Protein 2BOP (pdb70)

Sequence (85 aa):
SCFALISGTANQVKCYRFRVKKNHRHRYENCTTTWFTVADNGAERQGQAQILITFGSPSQRQDFLKHVPLPPGMNISGFTASLDF

Nearest PDB structures (foldseek):
  2bop-assembly1_A-2  TM=1.012E+00  e=1.474E-18  Deltapapillomavirus 4
  6bus-assembly1_2  TM=9.644E-01  e=1.649E-15  Deltapapillomavirus 4
  1dbd-assembly1_B  TM=8.339E-01  e=3.350E-13  Deltapapillomavirus 4
  2aye-assembly1_B  TM=9.364E-01  e=3.466E-08  Human papillomavirus type 6a
  3mi7-assembly1_X-2  TM=9.080E-01  e=7.133E-08  Human papillomavirus 16

Structure (mmCIF, N/CA/C/O backbone):
data_2BOP
#
_entry.id   2BOP
#
_cell.length_a   64.600
_cell.length_b   64.600
_cell.length_c   64.600
_cell.angle_alpha   61.80
_cell.angle_beta   61.80
_cell.angle_gamma   61.80
#
_symmetry.space_grou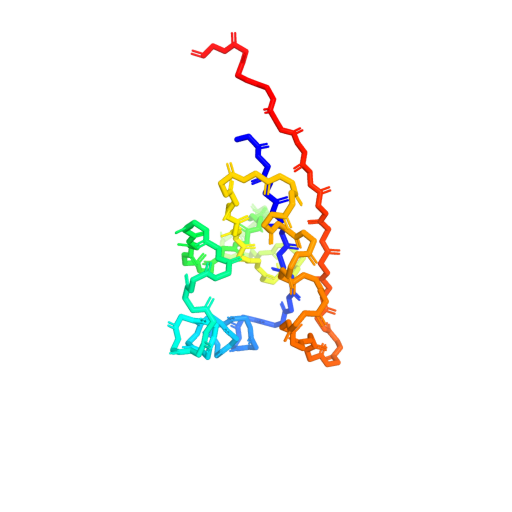p_name_H-M   'R 3 2'
#
loop_
_entity.id
_entity.type
_entity.pdbx_description
1 polymer "DNA (5'-D(*CP*CP*GP*AP*CP*CP*GP*AP*CP*GP*TP*CP*GP*GP*TP*CP*G )-3')"
2 polymer 'PROTEIN (E2)'
3 non-polymer 'YTTERBIUM (III) ION'
4 water water
#
loop_
_atom_site.group_PDB
_atom_site.id
_atom_site.type_symbol
_atom_site.label_atom_id
_atom_site.label_alt_id
_atom_site.label_comp_id
_atom_site.label_asym_id
_atom_site.label_entity_id
_atom_site.label_seq_id
_atom_site.pdbx_PDB_ins_code
_atom_site.Cartn_x
_atom_site.Cartn_y
_atom_site.Cartn_z
_atom_site.occupancy
_atom_site.B_iso_or_equiv
_atom_site.auth_seq_id
_atom_site.auth_comp_id
_atom_site.auth_asym_id
_atom_site.auth_atom_id
_atom_site.pdbx_PDB_model_num
ATOM 345 N N . SER B 2 1 ? 103.777 74.304 20.170 1.00 21.58 326 SER A N 1
ATOM 346 C CA . SER B 2 1 ? 102.613 74.991 20.586 1.00 18.59 326 SER A CA 1
ATOM 347 C C . SER B 2 1 ? 101.631 74.211 21.431 1.00 17.75 326 SER A C 1
ATOM 348 O O . SER B 2 1 ? 101.653 74.549 22.634 1.00 18.51 326 SER A O 1
ATOM 351 N N . CYS B 2 2 ? 100.778 73.378 20.953 1.00 16.74 327 CYS A N 1
ATOM 352 C CA . CYS B 2 2 ? 99.773 72.639 21.771 1.00 14.30 327 CYS A CA 1
ATOM 353 C C . CYS B 2 2 ? 100.306 71.215 22.046 1.00 12.49 327 CYS A C 1
ATOM 354 O O . CYS B 2 2 ? 100.684 70.528 21.068 1.00 12.79 327 CYS A O 1
ATOM 357 N N . PHE B 2 3 ? 100.398 70.824 23.304 1.00 11.37 328 PHE A N 1
ATOM 358 C CA . PHE B 2 3 ? 101.021 69.522 23.600 1.00 10.68 328 PHE A CA 1
ATOM 359 C C . PHE B 2 3 ? 100.350 68.881 24.862 1.00 11.08 328 PHE A C 1
ATOM 360 O O . PHE B 2 3 ? 99.612 69.540 25.594 1.00 10.79 328 PHE A O 1
ATOM 368 N N . ALA B 2 4 ? 100.684 67.639 25.044 1.00 10.78 329 ALA A N 1
ATOM 369 C CA . ALA B 2 4 ? 100.264 66.959 26.317 1.00 10.59 329 ALA A CA 1
ATOM 370 C C . ALA B 2 4 ? 101.422 66.114 26.834 1.00 10.94 329 ALA A C 1
ATOM 371 O O . ALA B 2 4 ? 102.359 65.713 26.094 1.00 11.57 329 ALA A O 1
ATOM 373 N N . LEU B 2 5 ? 101.437 65.956 28.110 1.00 11.58 330 LEU A N 1
ATOM 374 C CA . LEU B 2 5 ? 102.400 65.077 28.843 1.00 10.82 330 LEU A CA 1
ATOM 375 C C . LEU B 2 5 ? 101.606 63.892 29.385 1.00 10.98 330 LEU A C 1
ATOM 376 O O . LEU B 2 5 ? 100.558 64.140 30.021 1.00 11.02 330 LEU A O 1
ATOM 381 N N . ILE B 2 6 ? 102.060 62.705 29.014 1.00 11.01 331 ILE A N 1
ATOM 382 C CA . ILE B 2 6 ? 101.330 61.477 29.489 1.00 11.99 331 ILE A CA 1
ATOM 383 C C . ILE B 2 6 ? 102.300 60.769 30.456 1.00 12.33 331 ILE A C 1
ATOM 384 O O . ILE B 2 6 ? 103.484 60.624 30.038 1.00 12.48 331 ILE A O 1
ATOM 389 N N . SER B 2 7 ? 101.822 60.343 31.596 1.00 11.41 332 SER A N 1
ATOM 390 C CA . SER B 2 7 ? 102.782 59.704 32.560 1.00 12.00 332 SER A CA 1
ATOM 391 C C . SER B 2 7 ? 102.319 58.363 33.033 1.00 11.70 332 SER A C 1
ATOM 392 O O . SER B 2 7 ? 101.089 58.111 32.999 1.00 12.36 332 SER A O 1
ATOM 395 N N . GLY B 2 8 ? 103.191 57.490 33.432 1.00 11.39 333 GLY A N 1
ATOM 396 C CA . GLY B 2 8 ? 102.779 56.141 33.952 1.00 10.66 333 GLY A CA 1
ATOM 397 C C . GLY B 2 8 ? 104.072 55.498 34.349 1.00 9.95 333 GLY A C 1
ATOM 398 O O . GLY B 2 8 ? 105.108 56.189 34.428 1.00 10.60 333 GLY A O 1
ATOM 399 N N . THR B 2 9 ? 104.034 54.169 34.407 1.00 10.52 334 THR A N 1
ATOM 400 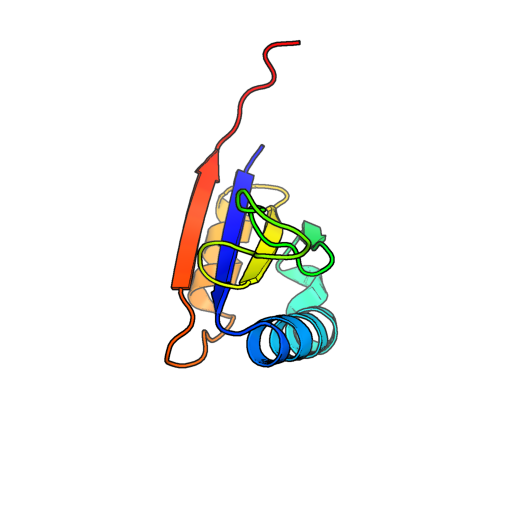C CA . THR B 2 9 ? 105.300 53.406 34.575 1.00 10.56 334 THR A CA 1
ATOM 401 C C . THR B 2 9 ? 106.067 53.482 33.274 1.00 10.69 334 THR A C 1
ATOM 402 O O . THR B 2 9 ? 105.464 53.781 32.224 1.00 10.54 334 THR A O 1
ATOM 406 N N . ALA B 2 10 ? 107.383 53.244 33.283 1.00 10.10 335 ALA A N 1
ATOM 407 C CA . ALA B 2 10 ? 108.133 53.263 32.005 1.00 9.97 335 ALA A CA 1
ATOM 408 C C . ALA B 2 10 ? 107.507 52.205 31.037 1.00 8.39 335 ALA A C 1
ATOM 409 O O . ALA B 2 10 ? 107.389 52.555 29.863 1.00 10.00 335 ALA A O 1
ATOM 411 N N . ASN B 2 11 ? 107.240 51.010 31.464 1.00 9.91 336 ASN A N 1
ATOM 412 C CA . ASN B 2 11 ? 106.763 49.952 30.506 1.00 10.14 336 ASN A CA 1
ATOM 413 C C . ASN B 2 11 ? 105.395 50.345 29.950 1.00 10.03 336 ASN A C 1
ATOM 414 O O . ASN B 2 11 ? 105.067 50.150 28.781 1.00 10.20 336 ASN A O 1
ATOM 419 N N . GLN B 2 12 ? 104.567 50.858 30.817 1.00 10.74 337 GLN A N 1
ATOM 420 C CA . GLN B 2 12 ? 103.203 51.331 30.553 1.00 12.00 337 GLN A CA 1
ATOM 421 C C . GLN B 2 12 ? 103.208 52.389 29.457 1.00 11.21 337 GLN A C 1
ATOM 422 O O . GLN B 2 12 ? 102.462 52.214 28.503 1.00 9.84 337 GLN A O 1
ATOM 428 N N . VAL B 2 13 ? 104.056 53.371 29.668 1.00 10.77 338 VAL A N 1
ATOM 429 C CA . VAL B 2 13 ? 104.135 54.470 28.668 1.00 11.71 338 VAL A CA 1
ATOM 430 C C . VAL B 2 13 ? 104.741 54.076 27.347 1.00 9.72 338 VAL A C 1
ATOM 431 O O . VAL B 2 13 ? 104.182 54.419 26.305 1.00 9.21 338 VAL A O 1
ATOM 435 N N . LYS B 2 14 ? 105.710 53.166 27.349 1.00 9.15 339 LYS A N 1
ATOM 436 C CA . LYS B 2 14 ? 106.253 52.618 26.109 1.00 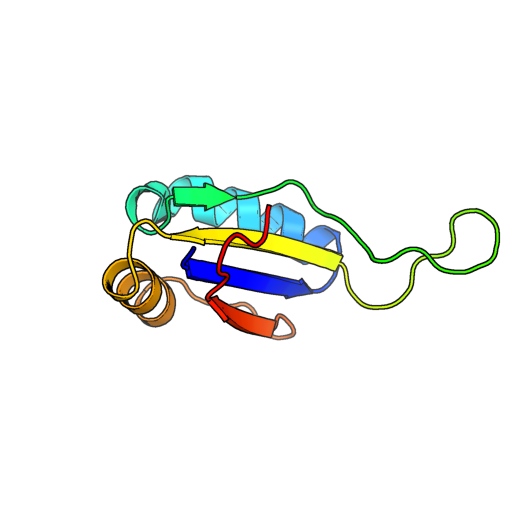10.01 339 LYS A CA 1
ATOM 437 C C . LYS B 2 14 ? 105.184 51.880 25.303 1.00 10.00 339 LYS A C 1
ATOM 438 O O . LYS B 2 14 ? 105.049 52.032 24.024 1.00 9.84 339 LYS A O 1
ATOM 444 N N . CYS B 2 15 ? 104.470 51.002 25.964 1.00 9.88 340 CYS A N 1
ATOM 445 C CA . CYS B 2 15 ? 103.415 50.136 25.264 1.00 10.45 340 CYS A CA 1
ATOM 446 C C . CYS B 2 15 ? 102.281 51.016 24.799 1.00 9.86 340 CYS A C 1
ATOM 447 O O . CYS B 2 15 ? 101.699 50.736 23.767 1.00 11.25 340 CYS A O 1
ATOM 450 N N . TYR B 2 16 ? 101.931 52.016 25.541 1.00 9.68 341 TYR A N 1
ATOM 451 C CA . TYR B 2 16 ? 100.954 53.047 25.147 1.00 10.20 341 TYR A CA 1
ATOM 452 C C . TYR B 2 16 ? 101.378 53.771 23.889 1.00 9.96 341 TYR A C 1
ATOM 453 O O . TYR B 2 16 ? 100.544 53.911 22.970 1.00 9.94 341 TYR A O 1
ATOM 462 N N . ARG B 2 17 ? 102.640 54.190 23.836 1.00 9.77 342 ARG A N 1
ATOM 463 C CA . ARG B 2 17 ? 103.146 54.796 22.528 1.00 9.43 342 ARG A CA 1
ATOM 464 C C . ARG B 2 17 ? 102.963 53.851 21.330 1.00 10.32 342 ARG A C 1
ATOM 465 O O . ARG B 2 17 ? 102.506 54.265 20.272 1.00 9.61 342 ARG A O 1
ATOM 473 N N . PHE B 2 18 ? 103.309 52.583 21.490 1.00 10.54 343 PHE A N 1
ATOM 474 C CA . PHE B 2 18 ? 103.161 51.532 20.456 1.00 10.29 343 PHE A CA 1
ATOM 475 C C . PHE B 2 18 ? 101.718 51.560 19.900 1.00 11.47 343 PHE A C 1
ATOM 476 O O . PHE B 2 18 ? 101.558 51.575 18.669 1.00 12.36 343 PHE A O 1
ATOM 484 N N . ARG B 2 19 ? 100.771 51.419 20.785 1.00 11.49 344 ARG A N 1
ATOM 485 C CA . ARG B 2 19 ? 99.338 51.389 20.285 1.00 12.62 344 ARG A CA 1
ATOM 486 C C . ARG B 2 19 ? 98.812 52.664 19.717 1.00 12.80 344 ARG A C 1
ATOM 487 O O . ARG B 2 19 ? 97.975 52.651 18.788 1.00 12.64 344 ARG A O 1
ATOM 495 N N . VAL B 2 20 ? 99.168 53.828 20.243 1.00 12.16 345 VAL A N 1
ATOM 496 C CA . VAL B 2 20 ? 98.795 55.163 19.758 1.00 12.83 345 VAL A CA 1
ATOM 497 C C . VAL B 2 20 ? 99.336 55.382 18.390 1.00 12.67 345 VAL A C 1
ATOM 498 O O . VAL B 2 20 ? 98.614 55.840 17.488 1.00 12.73 345 VAL A O 1
ATOM 502 N N . LYS B 2 21 ? 100.575 54.978 18.133 1.00 12.42 346 LYS A N 1
ATOM 503 C CA . LYS B 2 21 ? 101.243 55.119 16.855 1.00 12.21 346 LYS A CA 1
ATOM 504 C C . LYS B 2 21 ? 100.524 54.157 15.847 1.00 13.84 346 LYS A C 1
ATOM 505 O O . LYS B 2 21 ? 100.377 54.535 14.703 1.00 13.88 346 LYS A O 1
ATOM 511 N N . LYS B 2 22 ? 100.146 53.017 16.312 1.00 13.31 347 LYS A N 1
ATOM 512 C CA . LYS B 2 22 ? 99.545 51.955 15.486 1.00 15.81 347 LYS A CA 1
ATOM 513 C C . LYS B 2 22 ? 98.108 52.286 15.124 1.00 16.07 347 LYS A C 1
ATOM 514 O O . LYS B 2 22 ? 97.782 52.232 13.893 1.00 17.79 347 LYS A O 1
ATOM 520 N N . ASN B 2 23 ? 97.326 52.766 16.048 1.00 15.68 348 ASN A N 1
ATOM 521 C CA . ASN B 2 23 ? 95.880 52.887 15.839 1.00 16.19 348 ASN A CA 1
ATOM 522 C C . ASN B 2 23 ? 95.360 54.285 15.669 1.00 16.34 348 ASN A C 1
ATOM 523 O O . ASN B 2 23 ? 94.085 54.419 15.449 1.00 15.96 348 ASN A O 1
ATOM 528 N N . HIS B 2 24 ? 96.078 55.273 16.200 1.00 14.06 349 HIS A N 1
ATOM 529 C CA . HIS B 2 24 ? 95.540 56.641 16.310 1.00 14.06 349 HIS A CA 1
ATOM 530 C C . HIS B 2 24 ? 96.529 57.627 15.744 1.00 14.03 349 HIS A C 1
ATOM 531 O O . HIS B 2 24 ? 96.555 58.788 16.146 1.00 13.37 349 HIS A O 1
ATOM 538 N N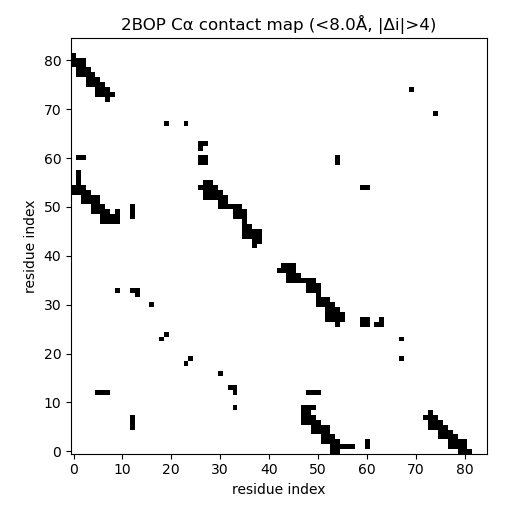 . ARG B 2 25 ? 97.214 57.205 14.660 1.00 13.04 350 ARG A N 1
ATOM 539 C CA . ARG B 2 25 ? 98.301 58.119 14.148 1.00 14.75 350 ARG A CA 1
ATOM 540 C C . ARG B 2 25 ? 97.801 59.457 13.688 1.00 14.78 350 ARG A C 1
ATOM 541 O O . ARG B 2 25 ? 98.559 60.452 13.718 1.00 15.44 350 ARG A O 1
ATOM 549 N N . HIS B 2 26 ? 96.572 59.497 13.171 1.00 15.05 351 HIS A N 1
ATOM 550 C CA . HIS B 2 26 ? 96.019 60.759 12.605 1.00 16.89 351 HIS A CA 1
ATOM 551 C C . HIS B 2 26 ? 95.549 61.698 13.698 1.00 15.99 351 HIS A C 1
ATOM 552 O O . HIS B 2 26 ? 95.236 62.840 13.396 1.00 17.84 351 HIS A O 1
ATOM 559 N N . ARG B 2 27 ? 95.501 61.256 14.935 1.00 14.78 352 ARG A N 1
ATOM 560 C CA . ARG B 2 27 ? 95.016 62.050 16.047 1.00 14.27 352 ARG A CA 1
ATOM 561 C C . ARG B 2 27 ? 96.103 62.883 16.745 1.00 13.85 352 ARG A C 1
ATOM 562 O O . ARG B 2 27 ? 95.761 63.504 17.734 1.00 14.13 352 ARG A O 1
ATOM 570 N N . TYR B 2 28 ? 97.356 62.846 16.296 1.00 13.09 353 TYR A N 1
ATOM 571 C CA . TYR B 2 28 ? 98.431 63.600 16.954 1.00 11.65 353 TYR A CA 1
ATOM 572 C C . TYR B 2 28 ? 99.487 63.973 15.945 1.00 11.68 353 TYR A C 1
ATOM 573 O O . TYR B 2 28 ? 99.449 63.350 14.848 1.00 11.84 353 TYR A O 1
ATOM 582 N N . GLU B 2 29 ? 100.322 64.942 16.312 1.00 11.40 354 GLU A N 1
ATOM 583 C CA . GLU B 2 29 ? 101.399 65.362 15.410 1.00 10.63 354 GLU A CA 1
ATOM 584 C C . GLU B 2 29 ? 102.586 64.464 15.592 1.00 10.48 354 GLU A C 1
ATOM 585 O O . GL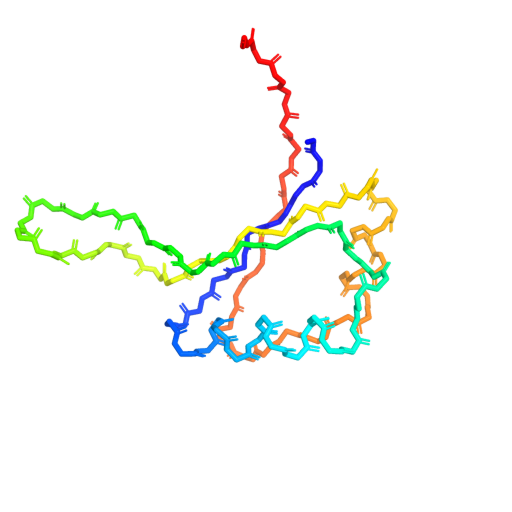U B 2 29 ? 102.917 63.720 14.639 1.00 11.26 354 GLU A O 1
ATOM 591 N N . ASN B 2 30 ? 103.305 64.537 16.671 1.00 10.45 355 ASN A N 1
ATOM 592 C CA . ASN B 2 30 ? 104.472 63.728 16.950 1.00 10.31 355 ASN A CA 1
ATOM 593 C C . ASN B 2 30 ? 104.412 63.224 18.400 1.00 10.50 355 ASN A C 1
ATOM 594 O O . ASN B 2 30 ? 103.698 63.840 19.241 1.00 10.69 355 ASN A O 1
ATOM 599 N N . CYS B 2 31 ? 105.315 62.309 18.689 1.00 10.10 356 CYS A N 1
ATOM 600 C CA . CYS B 2 31 ? 105.383 61.721 20.052 1.00 11.67 356 CYS A CA 1
ATOM 601 C C . CYS B 2 31 ? 106.869 61.476 20.282 1.00 10.61 356 CYS A C 1
ATOM 602 O O . CYS B 2 31 ? 107.647 61.286 19.319 1.00 9.63 356 CYS A O 1
ATOM 605 N N . THR B 2 32 ? 107.226 61.427 21.579 1.00 10.51 357 THR A N 1
ATOM 606 C CA . THR B 2 32 ? 108.627 61.213 21.985 1.00 8.65 357 THR A CA 1
ATOM 607 C C . THR B 2 32 ? 108.910 59.845 22.511 1.00 8.56 357 THR A C 1
ATOM 608 O O . THR B 2 32 ? 107.935 59.106 22.842 1.00 8.57 357 THR A O 1
ATOM 612 N N . THR B 2 33 ? 110.139 59.529 22.613 1.00 6.95 358 THR A N 1
ATOM 613 C CA . THR B 2 33 ? 110.628 58.402 23.463 1.00 7.98 358 THR A CA 1
ATOM 614 C C . THR B 2 33 ? 110.263 58.717 24.924 1.00 6.90 358 THR A C 1
ATOM 615 O O . THR B 2 33 ? 109.928 59.832 25.301 1.00 7.27 358 THR A O 1
ATOM 619 N N . THR B 2 34 ? 110.521 57.738 25.764 1.00 7.67 359 THR A N 1
ATOM 620 C CA . THR B 2 34 ? 110.172 57.839 27.202 1.00 7.57 359 THR A CA 1
ATOM 621 C C . THR B 2 34 ? 111.307 58.526 27.930 1.00 8.94 359 THR A C 1
ATOM 622 O O . THR B 2 34 ? 112.497 58.159 27.809 1.00 9.88 359 THR A O 1
ATOM 626 N N . TRP B 2 35 ? 110.938 59.513 28.777 1.00 9.46 360 TRP A N 1
ATOM 627 C CA . TRP B 2 35 ? 111.930 60.251 29.557 1.00 9.08 360 TRP A CA 1
ATOM 628 C C . TRP B 2 35 ? 111.566 60.407 31.005 1.00 8.25 360 TRP A C 1
ATOM 629 O O . TRP B 2 35 ? 110.377 60.121 31.351 1.00 8.89 360 TRP A O 1
ATOM 640 N N . PHE B 2 36 ? 112.507 60.785 31.811 1.00 7.35 361 PHE A N 1
ATOM 641 C CA . PHE B 2 36 ? 112.255 61.032 33.281 1.00 8.57 361 PHE A CA 1
ATOM 642 C C . PHE B 2 36 ? 112.994 62.359 33.643 1.00 9.07 361 PHE A C 1
ATOM 643 O O . PHE B 2 36 ? 113.976 62.680 32.960 1.00 9.34 361 PHE A O 1
ATOM 651 N N . THR B 2 37 ? 112.554 62.897 34.739 1.00 9.64 362 THR A N 1
ATOM 652 C CA . THR B 2 37 ? 113.326 64.027 35.379 1.00 9.78 362 THR A CA 1
ATOM 653 C C . THR B 2 37 ? 114.399 63.324 36.188 1.00 9.72 362 THR A C 1
ATOM 654 O O . THR B 2 37 ? 114.137 62.294 36.838 1.00 10.56 362 THR A O 1
ATOM 658 N N . VAL B 2 38 ? 115.666 63.719 36.098 1.00 9.35 363 VAL A N 1
ATOM 659 C CA . VAL B 2 38 ? 116.734 63.031 36.838 1.00 10.03 363 VAL A CA 1
ATOM 660 C C . VAL B 2 38 ? 116.773 63.540 38.302 1.00 10.73 363 VAL A C 1
ATOM 661 O O . VAL B 2 38 ? 116.380 64.665 38.547 1.00 10.24 363 VAL A O 1
ATOM 665 N N . ALA B 2 39 ? 117.362 62.688 39.167 1.00 11.47 364 ALA A N 1
ATOM 666 C CA . ALA B 2 39 ? 117.536 63.128 40.594 1.00 12.25 364 ALA A CA 1
ATOM 667 C C . ALA B 2 39 ? 119.033 63.334 40.803 1.00 12.79 364 ALA A C 1
ATOM 668 O O . ALA B 2 39 ? 119.805 63.542 39.848 1.00 14.58 364 ALA A O 1
ATOM 670 N N . ASP B 2 40 ? 119.449 63.263 42.054 1.00 12.68 365 ASP A N 1
ATOM 671 C CA . ASP B 2 40 ? 120.769 63.786 42.463 1.00 14.83 365 ASP A CA 1
ATOM 672 C C . ASP B 2 40 ? 121.891 62.854 42.534 1.00 15.43 365 ASP A C 1
ATOM 673 O O . ASP B 2 40 ? 123.088 63.384 42.422 1.00 18.92 365 ASP A O 1
ATOM 678 N N . ASN B 2 41 ? 121.698 61.561 42.575 1.00 15.34 366 ASN A N 1
ATOM 679 C CA . ASN B 2 41 ? 122.700 60.555 42.713 1.00 15.28 366 ASN A CA 1
ATOM 680 C C . ASN B 2 41 ? 122.639 59.540 41.594 1.00 15.62 366 ASN A C 1
ATOM 681 O O . ASN B 2 41 ? 121.501 59.171 41.189 1.00 16.74 366 ASN A O 1
ATOM 686 N N . GLY B 2 42 ? 123.796 59.199 41.097 1.00 15.35 367 GLY A N 1
ATOM 687 C CA . GLY B 2 42 ? 123.948 58.206 40.016 1.00 15.36 367 GLY A CA 1
ATOM 688 C C . GLY B 2 42 ? 122.870 58.332 38.953 1.00 15.06 367 GLY A C 1
ATOM 689 O O . GLY B 2 42 ? 122.786 59.410 38.296 1.00 15.12 367 GLY A O 1
ATOM 690 N N . ALA B 2 43 ? 122.197 57.193 38.703 1.00 14.66 368 ALA A N 1
ATOM 691 C CA . ALA B 2 43 ? 121.130 57.121 37.716 1.00 13.86 368 ALA A CA 1
ATOM 692 C C . ALA B 2 43 ? 119.754 57.228 38.324 1.00 14.56 368 ALA A C 1
ATOM 693 O O . ALA B 2 43 ? 118.770 56.780 37.650 1.00 14.90 368 ALA A O 1
ATOM 695 N N . GLU B 2 44 ? 119.644 57.825 39.494 1.00 13.99 369 GLU A N 1
ATOM 696 C CA . GLU B 2 44 ? 118.345 58.009 40.133 1.00 13.95 369 GLU A CA 1
ATOM 697 C C . GLU B 2 44 ? 117.403 58.865 39.296 1.00 13.69 369 GLU A C 1
ATOM 698 O O . GLU B 2 44 ? 117.862 59.864 38.709 1.00 14.13 369 GLU A O 1
ATOM 704 N N . ARG B 2 45 ? 116.148 58.462 39.214 1.00 13.07 370 ARG A N 1
ATOM 705 C CA . ARG B 2 45 ? 115.131 59.307 38.551 1.00 13.99 370 ARG A CA 1
ATOM 706 C C . ARG B 2 45 ? 114.111 59.831 39.506 1.00 14.90 370 ARG A C 1
ATOM 707 O O . ARG B 2 45 ? 113.985 59.171 40.570 1.00 16.78 370 ARG A O 1
ATOM 715 N N . GLN B 2 46 ? 113.442 60.890 39.295 1.00 14.92 371 GLN A N 1
ATOM 716 C CA . GLN B 2 46 ? 112.339 61.341 40.168 1.00 16.28 371 GLN A CA 1
ATOM 717 C C . GLN B 2 46 ? 111.029 61.344 39.357 1.00 15.90 371 GLN A C 1
ATOM 718 O O . GLN B 2 46 ? 111.097 61.657 38.193 1.00 17.15 371 GLN A O 1
ATOM 724 N N . GLY B 2 47 ? 109.996 60.829 40.001 1.00 15.04 372 GLY A N 1
ATOM 725 C CA . GLY B 2 47 ? 108.644 60.911 39.404 1.00 14.63 372 GLY A CA 1
ATOM 726 C C . GLY B 2 47 ? 108.426 59.732 38.467 1.00 14.83 372 GLY A C 1
ATOM 727 O O . GLY B 2 47 ? 109.137 58.725 38.500 1.00 16.29 372 GLY A O 1
ATOM 728 N N . GLN B 2 48 ? 107.357 59.846 37.740 1.00 14.39 373 GLN A N 1
ATOM 729 C CA . GLN B 2 48 ? 106.925 58.779 36.758 1.00 13.75 373 GLN A CA 1
ATOM 730 C C . GLN B 2 48 ? 107.526 59.011 35.426 1.00 11.58 373 GLN A C 1
ATOM 731 O O . GLN B 2 48 ? 108.085 60.089 35.131 1.00 11.67 373 GLN A O 1
ATOM 737 N N . ALA B 2 49 ? 107.552 57.935 34.593 1.00 10.33 374 ALA A N 1
ATOM 738 C CA . ALA B 2 49 ? 107.940 58.029 33.198 1.00 9.22 374 ALA A CA 1
ATOM 739 C C . ALA B 2 49 ? 106.960 58.912 32.442 1.00 10.37 374 ALA A C 1
ATOM 740 O O . ALA B 2 49 ? 105.750 58.978 32.736 1.00 9.91 374 ALA A O 1
ATOM 742 N N . GLN B 2 50 ? 107.498 59.599 31.417 1.00 9.22 375 GLN A N 1
ATOM 743 C CA . GLN B 2 50 ? 106.695 60.553 30.642 1.00 10.02 375 GLN A CA 1
ATOM 744 C C . GLN B 2 50 ? 106.945 60.361 29.149 1.00 9.40 375 GLN A C 1
ATOM 745 O O . GLN B 2 50 ? 108.025 59.998 28.770 1.00 9.38 375 GLN A O 1
ATOM 751 N N . ILE B 2 51 ? 105.919 60.685 28.367 1.00 10.24 376 ILE A N 1
ATOM 752 C CA . ILE B 2 51 ? 106.064 60.990 26.961 1.00 9.90 376 ILE A CA 1
ATOM 753 C C . ILE B 2 51 ? 105.429 62.345 26.694 1.00 10.15 376 ILE A C 1
ATOM 754 O O . ILE B 2 51 ? 104.502 62.739 27.386 1.00 9.74 376 ILE A O 1
ATOM 759 N N . LEU B 2 52 ? 105.976 63.031 25.680 1.00 9.03 377 LEU A N 1
ATOM 760 C CA . LEU B 2 52 ? 105.339 64.294 25.197 1.00 10.19 377 LEU A CA 1
ATOM 761 C C . LEU B 2 52 ? 104.691 64.004 23.836 1.00 10.15 377 LEU A C 1
ATOM 762 O O . LEU B 2 52 ? 105.276 63.296 22.989 1.00 9.90 377 LEU A O 1
ATOM 767 N N . ILE B 2 53 ? 103.487 64.414 23.656 1.00 10.74 378 ILE A N 1
ATOM 768 C CA . ILE B 2 53 ? 102.703 64.320 22.429 1.00 10.33 378 ILE A CA 1
ATOM 769 C C . ILE B 2 53 ? 102.352 65.734 21.977 1.00 10.68 378 ILE A C 1
ATOM 770 O O . ILE B 2 53 ? 101.785 66.524 22.773 1.00 11.40 378 ILE A O 1
ATOM 775 N N . THR B 2 54 ? 102.647 66.094 20.722 1.00 10.07 379 THR A N 1
ATOM 776 C CA . THR B 2 54 ? 102.311 67.416 20.220 1.00 10.67 379 THR A CA 1
ATOM 777 C C . THR B 2 54 ? 101.093 67.253 19.323 1.00 9.96 379 THR A C 1
ATOM 778 O O . THR B 2 54 ? 100.866 66.184 18.756 1.00 9.63 379 THR A O 1
ATOM 782 N N . PHE B 2 55 ? 100.387 68.335 19.154 1.00 11.41 380 PHE A N 1
ATOM 783 C CA . PHE B 2 55 ? 99.167 68.397 18.303 1.00 12.24 380 PHE A CA 1
ATOM 784 C C . PHE B 2 55 ? 99.371 69.505 17.255 1.00 12.87 380 PHE A C 1
ATOM 785 O O . PHE B 2 55 ? 99.952 70.521 17.604 1.00 13.26 380 PHE A O 1
ATOM 793 N N . GLY B 2 56 ? 98.664 69.285 16.157 1.00 14.28 381 GLY A N 1
ATOM 794 C CA . GLY B 2 56 ? 98.632 70.376 15.098 1.00 16.34 381 GLY A CA 1
ATOM 795 C C . GLY B 2 56 ? 97.812 71.571 15.548 1.00 16.22 381 GLY A C 1
ATOM 796 O O . GLY B 2 56 ? 97.944 72.624 14.852 1.00 16.68 381 GLY A O 1
ATOM 797 N N . SER B 2 57 ? 96.764 71.393 16.316 1.00 16.19 382 SER A N 1
ATOM 798 C CA . SER B 2 57 ? 95.857 72.402 16.801 1.00 17.08 382 SER A CA 1
ATOM 799 C C . SER B 2 57 ? 95.138 71.873 18.063 1.00 17.55 382 SER A C 1
ATOM 800 O O . SER B 2 57 ? 95.133 70.621 18.295 1.00 18.50 382 SER A O 1
ATOM 803 N N . PRO B 2 58 ? 94.462 72.752 18.811 1.00 16.88 383 PRO A N 1
ATOM 804 C CA . PRO B 2 58 ? 93.738 72.393 20.006 1.00 17.17 383 PRO A CA 1
ATOM 805 C C . PRO B 2 58 ? 92.538 71.505 19.706 1.00 16.80 383 PRO A C 1
ATOM 806 O O . PRO B 2 58 ? 92.181 70.664 20.553 1.00 17.91 383 PRO A O 1
ATOM 810 N N . SER B 2 59 ? 91.898 71.720 18.532 1.00 17.15 384 SER A N 1
ATOM 811 C CA . SER B 2 59 ? 90.864 70.820 18.078 1.00 16.83 384 SER A CA 1
ATOM 812 C C . SER B 2 59 ? 91.340 69.389 17.956 1.00 15.96 384 SER A C 1
ATOM 813 O O . SER B 2 59 ? 90.662 68.450 18.357 1.00 15.76 384 SER A O 1
ATOM 816 N N . GLN B 2 60 ? 92.467 69.165 17.287 1.00 15.69 385 GLN A N 1
ATOM 817 C CA . GLN B 2 60 ? 93.143 67.856 17.284 1.00 15.25 385 GLN A CA 1
ATOM 818 C C . GLN B 2 60 ? 93.362 67.238 18.651 1.00 15.01 385 GLN A C 1
ATOM 819 O O . GLN B 2 60 ? 93.145 66.043 18.879 1.00 15.29 385 GLN A O 1
ATOM 825 N N . ARG B 2 61 ? 93.742 68.001 19.664 1.00 14.69 386 ARG A N 1
ATOM 826 C CA . ARG B 2 61 ? 94.007 67.576 21.020 1.00 14.53 386 ARG A CA 1
ATOM 827 C C . ARG B 2 61 ? 92.699 67.096 21.624 1.00 13.53 386 ARG A C 1
ATOM 828 O O . ARG B 2 61 ? 92.646 66.109 22.379 1.00 14.67 386 ARG A O 1
ATOM 836 N N . GLN B 2 62 ? 91.648 67.894 21.426 1.00 14.78 387 GLN A N 1
ATOM 837 C CA . GLN B 2 62 ? 90.287 67.481 21.803 1.00 16.39 387 GLN A CA 1
ATOM 838 C C . GLN B 2 62 ? 89.831 66.200 21.127 1.00 15.12 387 GLN A C 1
ATOM 839 O O . GLN B 2 62 ? 89.344 65.399 21.939 1.00 17.68 387 GLN A O 1
ATOM 845 N N . ASP B 2 63 ? 90.116 65.960 19.910 1.00 15.82 388 ASP A N 1
ATOM 846 C CA . ASP B 2 63 ? 89.795 64.708 19.175 1.00 16.62 388 ASP A CA 1
ATOM 847 C C . ASP B 2 63 ? 90.472 63.531 19.893 1.00 16.54 388 ASP A C 1
ATOM 848 O O . ASP B 2 63 ? 89.913 62.514 20.239 1.00 16.43 388 ASP A O 1
ATOM 853 N N . PHE B 2 64 ? 91.773 63.745 20.158 1.00 16.53 389 PHE A N 1
ATOM 854 C CA . PHE B 2 64 ? 92.598 62.807 20.939 1.00 15.73 389 PHE A CA 1
ATOM 855 C C . PHE B 2 64 ? 91.995 62.510 22.263 1.00 16.25 389 PHE A C 1
ATOM 856 O O . PHE B 2 64 ? 91.969 61.291 22.612 1.00 17.40 389 PHE A O 1
ATOM 864 N N . LEU B 2 65 ? 91.672 63.454 23.124 1.00 15.89 390 LEU A N 1
ATOM 865 C CA . LEU B 2 65 ? 91.131 63.238 24.444 1.00 17.43 390 LEU A CA 1
ATOM 866 C C . LEU B 2 65 ? 89.798 62.434 24.429 1.00 18.26 390 LEU A C 1
ATOM 867 O O . LEU B 2 65 ? 89.642 61.591 25.275 1.00 19.00 390 LEU A O 1
ATOM 872 N N . LYS B 2 66 ? 89.035 62.683 23.409 1.00 19.29 391 LYS A N 1
ATOM 873 C CA . LYS B 2 66 ? 87.719 61.996 23.236 1.00 19.95 391 LYS A CA 1
ATOM 874 C C . LYS B 2 66 ? 87.831 60.594 22.704 1.00 20.55 391 LYS A C 1
ATOM 875 O O . LYS B 2 66 ? 87.203 59.666 23.342 1.00 21.75 391 LYS A O 1
ATOM 881 N N . HIS B 2 67 ? 88.797 60.265 21.877 1.00 20.04 392 HIS A N 1
ATOM 882 C CA . HIS B 2 67 ? 88.918 59.001 21.203 1.00 19.55 392 HIS A CA 1
ATOM 883 C C . HIS B 2 67 ? 89.957 58.044 21.715 1.00 19.56 392 HIS A C 1
ATOM 884 O O . HIS B 2 67 ? 89.841 56.901 21.282 1.00 20.19 392 HIS A O 1
ATOM 891 N N . VAL B 2 68 ? 91.086 58.484 22.285 1.00 18.42 393 VAL A N 1
ATOM 892 C CA . VAL B 2 68 ? 92.150 57.550 22.663 1.00 18.54 393 VAL A CA 1
ATOM 893 C C . VAL B 2 68 ? 91.935 57.208 24.136 1.00 18.01 393 VAL A C 1
ATOM 894 O O . VAL B 2 68 ? 91.982 58.120 24.966 1.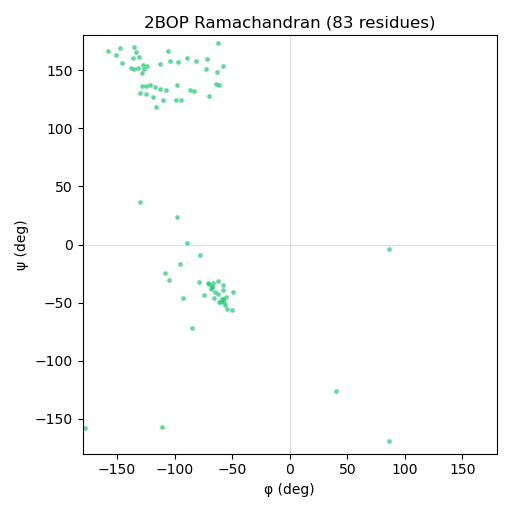00 18.15 393 VAL A O 1
ATOM 898 N N . PRO B 2 69 ? 91.817 55.948 24.492 1.00 18.44 394 PRO A N 1
ATOM 899 C CA . PRO B 2 69 ? 91.593 55.556 25.870 1.00 19.40 394 PRO A CA 1
ATOM 900 C C . PRO B 2 69 ? 92.907 55.770 26.676 1.00 18.99 394 PRO A C 1
ATOM 901 O O . PRO B 2 69 ? 93.998 55.821 26.085 1.00 19.14 394 PRO A O 1
ATOM 905 N N . LEU B 2 70 ? 92.754 56.027 27.907 1.00 18.32 395 LEU A N 1
ATOM 906 C CA . LEU B 2 70 ? 93.890 56.219 28.834 1.00 18.18 395 LEU A CA 1
ATOM 907 C C . LEU B 2 70 ? 93.791 55.075 29.861 1.00 17.97 395 LEU A C 1
ATOM 908 O O . LEU B 2 70 ? 92.858 55.155 30.688 1.00 18.80 395 LEU A O 1
ATOM 913 N N . PRO B 2 71 ? 94.824 54.247 29.896 1.00 18.01 396 PRO A N 1
ATOM 914 C CA . PRO B 2 71 ? 94.887 53.162 30.846 1.00 18.36 396 PRO A CA 1
ATOM 915 C C . PRO B 2 71 ? 94.794 53.691 32.249 1.00 19.12 396 PRO A C 1
ATOM 916 O O . PRO B 2 71 ? 95.157 54.834 32.636 1.00 18.84 396 PRO A O 1
ATOM 920 N N . PRO B 2 72 ? 94.311 52.834 33.134 1.00 21.13 397 PRO A N 1
ATOM 921 C CA . PRO B 2 72 ? 94.181 53.149 34.560 1.00 21.90 397 PRO A CA 1
ATOM 922 C C . PRO B 2 72 ? 95.608 53.356 35.104 1.00 20.79 397 PRO A C 1
ATOM 923 O O . PRO B 2 72 ? 96.551 52.562 34.788 1.00 21.85 397 PRO A O 1
ATOM 927 N N . GLY B 2 73 ? 95.731 54.363 35.932 1.00 19.65 398 GLY A N 1
ATOM 928 C CA . GLY B 2 73 ? 97.010 54.643 36.583 1.00 19.20 398 GLY A CA 1
ATOM 929 C C . GLY B 2 73 ? 97.900 55.526 35.701 1.00 18.25 398 GLY A C 1
ATOM 930 O O . GLY B 2 73 ? 98.868 56.036 36.281 1.00 19.10 398 GLY A O 1
ATOM 931 N N . MET B 2 74 ? 97.460 55.832 34.503 1.00 17.29 399 MET A N 1
ATOM 932 C CA . MET B 2 74 ? 98.245 56.823 33.669 1.00 16.41 399 MET A CA 1
ATOM 933 C C . MET B 2 74 ? 97.573 58.172 33.870 1.00 16.47 399 MET A C 1
ATOM 934 O O . MET B 2 74 ? 96.364 58.256 34.168 1.00 17.11 399 MET A O 1
ATOM 939 N N . ASN B 2 75 ? 98.299 59.247 33.645 1.00 15.30 400 ASN A N 1
ATOM 940 C CA . ASN B 2 75 ? 97.750 60.584 33.714 1.00 15.59 400 ASN A CA 1
ATOM 941 C C . ASN B 2 75 ? 98.114 61.455 32.493 1.00 14.32 400 ASN A C 1
ATOM 942 O O . ASN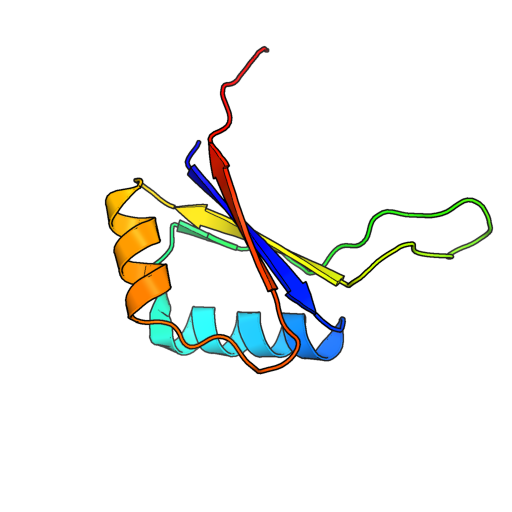 B 2 75 ? 99.083 61.133 31.853 1.00 12.70 400 ASN A O 1
ATOM 947 N N . ILE B 2 76 ? 97.244 62.417 32.189 1.00 13.99 401 ILE A N 1
ATOM 948 C CA . ILE B 2 76 ? 97.514 63.322 31.043 1.00 14.23 401 ILE A CA 1
ATOM 949 C C . ILE B 2 76 ? 97.382 64.793 31.482 1.00 13.88 401 ILE A C 1
ATOM 950 O O . ILE B 2 76 ? 96.441 65.086 32.236 1.00 14.77 401 ILE A O 1
ATOM 955 N N . SER B 2 77 ? 98.277 65.641 31.091 1.00 11.85 402 SER A N 1
ATOM 956 C CA . SER B 2 77 ? 98.122 67.095 31.373 1.00 12.65 402 SER A CA 1
ATOM 957 C C . SER B 2 77 ? 98.300 67.814 30.002 1.00 12.49 402 SER A C 1
ATOM 958 O O . SER B 2 77 ? 99.253 67.360 29.288 1.00 12.68 402 SER A O 1
ATOM 961 N N . GLY B 2 78 ? 97.634 68.893 29.799 1.00 11.82 403 GLY A N 1
ATOM 962 C CA . GLY B 2 78 ? 97.745 69.596 28.493 1.00 10.36 403 GLY A CA 1
ATOM 963 C C . GLY B 2 78 ? 98.228 71.000 28.721 1.00 10.13 403 GLY A C 1
ATOM 964 O O . GLY B 2 78 ? 98.094 71.549 29.815 1.00 11.94 403 GLY A O 1
ATOM 965 N N . PHE B 2 79 ? 99.148 71.473 27.905 1.00 9.28 404 PHE A N 1
ATOM 966 C CA . PHE B 2 79 ? 99.834 72.743 27.948 1.00 9.84 404 PHE A CA 1
ATOM 967 C C . PHE B 2 79 ? 99.785 73.401 26.566 1.00 9.38 404 PHE A C 1
ATOM 968 O O . PHE B 2 79 ? 99.675 72.746 25.537 1.00 9.75 404 PHE A O 1
ATOM 976 N N . THR B 2 80 ? 100.028 74.696 26.606 1.00 10.90 405 THR A N 1
ATOM 977 C CA . THR B 2 80 ? 100.243 75.544 25.419 1.00 11.19 405 THR A CA 1
ATOM 978 C C . THR B 2 80 ? 101.522 76.330 25.694 1.00 11.27 405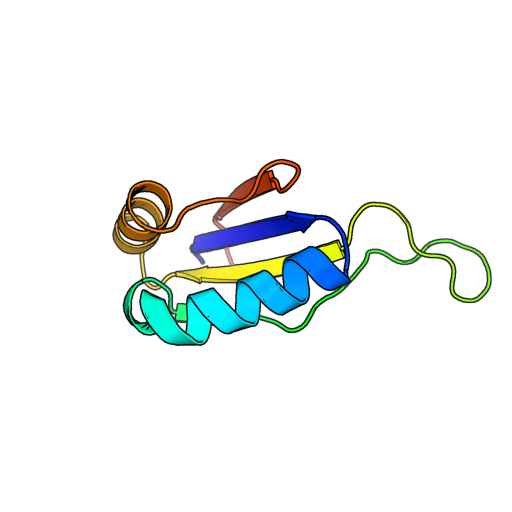 THR A C 1
ATOM 979 O O . THR B 2 80 ? 101.652 76.861 26.749 1.00 11.51 405 THR A O 1
ATOM 983 N N . ALA B 2 81 ? 102.443 76.311 24.721 1.00 11.80 406 ALA A N 1
ATOM 984 C CA . ALA B 2 81 ? 103.752 76.902 24.943 1.00 12.09 406 ALA A CA 1
ATOM 985 C C . ALA B 2 81 ? 104.101 77.949 23.891 1.00 12.91 406 ALA A C 1
ATOM 986 O O . ALA B 2 81 ? 103.589 77.824 22.739 1.00 13.87 406 ALA A O 1
ATOM 988 N N . SER B 2 82 ? 104.515 79.128 24.326 1.00 13.28 407 SER A N 1
ATOM 989 C CA . SER B 2 82 ? 104.999 80.168 23.419 1.00 13.70 407 SER A CA 1
ATOM 990 C C . SER B 2 82 ? 106.529 80.174 23.354 1.00 12.91 407 SER A C 1
ATOM 991 O O . SER B 2 82 ? 107.161 79.896 24.372 1.00 14.26 407 SER A O 1
ATOM 994 N N . LEU B 2 83 ? 107.089 80.320 22.190 1.00 12.68 408 LEU A N 1
ATOM 995 C CA . LEU B 2 83 ? 108.540 80.479 22.030 1.00 12.30 408 LEU A CA 1
ATOM 996 C C . LEU B 2 83 ? 108.971 81.850 22.573 1.00 12.48 408 LEU A C 1
ATOM 997 O O . LEU B 2 83 ? 108.432 82.900 22.120 1.00 13.47 408 LEU A O 1
ATOM 1002 N N . ASP B 2 84 ? 109.944 81.862 23.428 1.00 12.10 409 ASP A N 1
ATOM 1003 C CA . ASP B 2 84 ? 110.582 83.039 24.011 1.00 11.89 409 ASP A CA 1
ATOM 1004 C C . ASP B 2 84 ? 111.791 83.403 23.144 1.00 12.36 409 ASP A C 1
ATOM 1005 O O . ASP B 2 84 ? 112.083 84.597 22.897 1.00 13.65 409 ASP A O 1
ATOM 1010 N N . PHE B 2 85 ? 112.604 82.416 22.783 1.00 11.91 410 PHE A N 1
ATOM 1011 C CA . PHE B 2 85 ? 113.787 82.608 21.943 1.00 12.04 410 PHE A CA 1
ATOM 1012 C C . PHE B 2 85 ? 114.219 81.309 21.344 1.00 12.27 410 PHE A C 1
ATOM 1013 O O . PHE B 2 85 ? 115.070 81.352 20.352 1.00 14.20 410 PHE A O 1
#

Foldseek 3Di:
DKKKKKWAALVLVVVLVVVCVVPVVVLFDDKDHKDFDADDDDRHGDDTIIMMTHHPDVVSVVVCVVPRDRDPRMDMDIDDDDDPD

B-factor: mean 16.57, std 5.99, range [6.45, 70.96]

Radius of gyration: 13.54 Å; Cα contacts (8 Å, |Δi|>4): 132; chains: 1; bounding box: 36×33×30 Å

Secondary structure (DSSP, 8-state):
-EEEEEEE-HHHHHHHHHHHHHH-GGG-SEE---EEEE-SSTT-EEEEEEEEEEESSHHHHHHHHHHS---TT-EEEEEE-----

Solvent-accessible surface area: 5687 Å² total; per-residue (Å²): 109,10,38,1,38,0,13,1,90,48,98,47,0,101,43,6,45,139,100,3,128,130,81,29,107,129,45,9,91,84,38,48,107,38,92,71,78,95,34,124,84,87,79,78,122,94,73,92,2,39,0,45,0,44,11,57,42,79,78,43,44,96,49,4,94,150,95,14,101,73,26,123,68,13,81,51,51,48,94,104,47,102,164,131,226